Protein AF-A0A968IQV0-F1 (afdb_monomer_lite)

Radius of gyration: 17.69 Å; chains: 1; bounding box: 46×43×46 Å

Structure (mmCIF, N/CA/C/O backbone):
data_AF-A0A968IQV0-F1
#
_entry.id   AF-A0A968IQV0-F1
#
loop_
_atom_site.group_PDB
_atom_site.id
_atom_site.type_symbol
_atom_site.label_atom_id
_atom_site.label_alt_id
_atom_site.label_comp_id
_atom_site.label_asym_id
_atom_site.label_entity_id
_atom_site.label_seq_id
_atom_site.pdbx_PDB_ins_code
_atom_site.Cartn_x
_atom_site.Cartn_y
_atom_site.Cartn_z
_atom_site.occupancy
_atom_site.B_iso_or_equiv
_atom_site.auth_seq_id
_atom_site.auth_comp_id
_atom_site.auth_asym_id
_atom_site.auth_atom_id
_atom_site.pdbx_PDB_model_num
ATOM 1 N N . MET A 1 1 ? -25.172 17.584 -7.462 1.00 28.05 1 MET A N 1
ATOM 2 C CA . MET A 1 1 ? -24.999 16.400 -6.593 1.00 28.05 1 MET A CA 1
ATOM 3 C C . MET A 1 1 ? -23.504 16.238 -6.371 1.00 28.05 1 MET A C 1
ATOM 5 O O . MET A 1 1 ? -22.772 16.192 -7.347 1.00 28.05 1 MET A O 1
ATOM 9 N N . SER A 1 2 ? -23.072 16.382 -5.122 1.00 23.83 2 SER A N 1
ATOM 10 C CA . SER A 1 2 ? -21.768 16.882 -4.658 1.00 23.83 2 SER A CA 1
ATOM 11 C C . SER A 1 2 ? -20.527 16.239 -5.292 1.00 23.83 2 SER A C 1
ATOM 13 O O . SER A 1 2 ? -20.145 15.123 -4.952 1.00 23.83 2 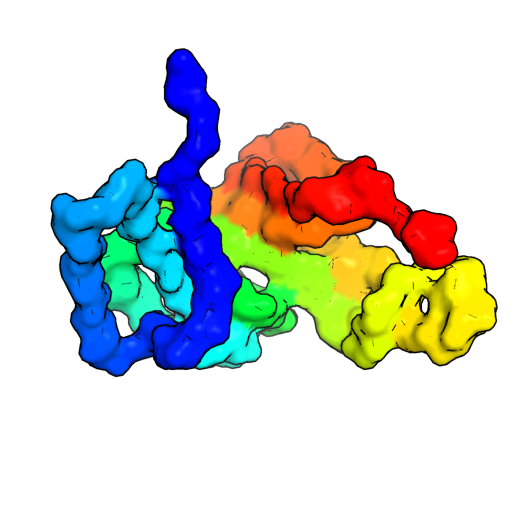SER A O 1
ATOM 15 N N . ILE A 1 3 ? -19.870 16.985 -6.182 1.00 24.33 3 ILE A N 1
ATOM 16 C CA . ILE A 1 3 ? -18.596 16.640 -6.820 1.00 24.33 3 ILE A CA 1
ATOM 17 C C . ILE A 1 3 ? -17.514 17.517 -6.176 1.00 24.33 3 ILE A C 1
ATOM 19 O O . ILE A 1 3 ? -17.593 18.738 -6.232 1.00 24.33 3 ILE A O 1
ATOM 23 N N . PHE A 1 4 ? -16.520 16.855 -5.575 1.00 28.20 4 PHE A N 1
ATOM 24 C CA . PHE A 1 4 ? -15.184 17.364 -5.233 1.00 28.20 4 PHE A CA 1
ATOM 25 C C . PHE A 1 4 ? -15.063 18.540 -4.243 1.00 28.20 4 PHE A C 1
ATOM 27 O O . PHE A 1 4 ? -14.954 19.689 -4.645 1.00 28.20 4 PHE A O 1
ATOM 34 N N . CYS A 1 5 ? -14.887 18.228 -2.950 1.00 23.59 5 CYS A N 1
ATOM 35 C CA . CYS A 1 5 ? -13.930 18.945 -2.088 1.00 23.59 5 CYS A CA 1
ATOM 36 C C . CYS A 1 5 ? -13.619 18.149 -0.800 1.00 23.59 5 CYS A C 1
ATOM 38 O O . CYS A 1 5 ? -14.034 18.507 0.296 1.00 23.59 5 CYS A O 1
ATOM 40 N N . GLN A 1 6 ? -12.893 17.033 -0.911 1.00 28.75 6 GLN A N 1
ATOM 41 C CA . GLN A 1 6 ? -12.094 16.523 0.211 1.00 28.75 6 GLN A CA 1
ATOM 42 C C . GLN A 1 6 ? -10.638 16.507 -0.236 1.00 28.75 6 GLN A C 1
ATOM 44 O O . GLN A 1 6 ? -10.096 15.476 -0.631 1.00 28.75 6 GLN A O 1
ATOM 49 N N . ILE A 1 7 ? -10.002 17.677 -0.209 1.00 31.28 7 ILE A N 1
ATOM 50 C CA . ILE A 1 7 ? -8.547 17.769 -0.315 1.00 31.28 7 ILE A CA 1
ATOM 51 C C . ILE A 1 7 ? -7.994 17.225 1.007 1.00 31.28 7 ILE A C 1
ATOM 53 O O . ILE A 1 7 ? -7.839 17.943 1.990 1.00 31.28 7 ILE A O 1
ATOM 57 N N . ARG A 1 8 ? -7.764 15.909 1.050 1.00 38.75 8 ARG A N 1
ATOM 58 C CA . ARG A 1 8 ? -7.042 15.238 2.135 1.00 38.75 8 ARG A CA 1
ATOM 59 C C . ARG A 1 8 ? -5.578 15.599 1.964 1.00 38.75 8 ARG A C 1
ATOM 61 O O . ARG A 1 8 ? -4.914 15.109 1.053 1.00 38.75 8 ARG A O 1
ATOM 68 N N . THR A 1 9 ? -5.085 16.522 2.777 1.00 35.84 9 THR A N 1
ATOM 69 C CA . THR A 1 9 ? -3.697 16.964 2.686 1.00 35.84 9 THR A CA 1
ATOM 70 C C . THR A 1 9 ? -2.765 15.836 3.127 1.00 35.84 9 THR A C 1
ATOM 72 O O . THR A 1 9 ? -2.496 15.673 4.310 1.00 35.84 9 THR A O 1
ATOM 75 N N . LEU A 1 10 ? -2.221 15.097 2.158 1.00 39.53 10 LEU A N 1
ATOM 76 C CA . LEU A 1 10 ? -1.004 14.280 2.275 1.00 39.53 10 LEU A CA 1
ATOM 77 C C . LEU A 1 10 ? 0.246 15.180 2.204 1.00 39.53 10 LEU A C 1
ATOM 79 O O . LEU A 1 10 ? 1.213 14.885 1.504 1.00 39.53 10 LEU A O 1
ATOM 83 N N . ARG A 1 11 ? 0.223 16.341 2.872 1.00 30.44 11 ARG A N 1
ATOM 84 C CA . ARG A 1 11 ? 1.440 17.139 3.008 1.00 30.44 11 ARG A CA 1
ATOM 85 C C . ARG A 1 11 ? 2.247 16.544 4.151 1.00 30.44 11 ARG A C 1
ATOM 87 O O . ARG A 1 11 ? 1.811 16.567 5.295 1.00 30.44 11 ARG A O 1
ATOM 94 N N . SER A 1 12 ? 3.451 16.079 3.827 1.00 34.75 12 SER A N 1
ATOM 95 C CA . SER A 1 12 ? 4.573 15.971 4.762 1.00 34.75 12 SER A CA 1
ATOM 96 C C . SER A 1 12 ? 4.972 17.381 5.229 1.00 34.75 12 SER A C 1
ATOM 98 O O . SER A 1 12 ? 6.059 17.865 4.931 1.00 34.75 12 SER A O 1
ATOM 100 N N . THR A 1 13 ? 4.061 18.104 5.878 1.00 38.69 13 THR A N 1
ATOM 101 C CA . THR A 1 13 ? 4.402 19.296 6.647 1.00 38.69 13 THR A CA 1
ATOM 102 C C . THR A 1 13 ? 5.037 18.811 7.933 1.00 38.69 13 THR A C 1
ATOM 104 O O . THR A 1 13 ? 4.373 18.192 8.757 1.00 38.69 13 THR A O 1
ATOM 107 N N . THR A 1 14 ? 6.324 19.077 8.101 1.00 36.12 14 THR A N 1
ATOM 108 C CA . THR A 1 14 ? 6.944 19.147 9.420 1.00 36.12 14 THR A CA 1
ATOM 109 C C . THR A 1 14 ? 6.207 20.236 10.225 1.00 36.12 14 THR A C 1
ATOM 111 O O . THR A 1 14 ? 6.051 21.341 9.701 1.00 36.12 14 THR A O 1
ATOM 114 N N . PRO A 1 15 ? 5.714 19.964 11.449 1.00 44.78 15 PRO A N 1
ATOM 115 C CA . PRO A 1 15 ? 5.861 18.732 12.211 1.00 44.78 15 PRO A CA 1
ATOM 116 C C . PRO A 1 15 ? 4.823 17.689 11.775 1.00 44.78 15 PRO A C 1
ATOM 118 O O . PRO A 1 15 ? 3.613 17.920 11.814 1.00 44.78 15 PRO A O 1
ATOM 121 N N . LEU A 1 16 ? 5.323 16.519 11.371 1.00 47.41 16 LEU A N 1
ATOM 122 C CA . LEU A 1 16 ? 4.520 15.302 11.320 1.00 47.41 16 LEU A CA 1
ATOM 123 C C . LEU A 1 16 ? 3.898 15.141 12.707 1.00 47.41 16 LEU A C 1
ATOM 125 O O . LEU A 1 16 ? 4.604 15.327 13.693 1.00 47.41 16 LEU A O 1
ATOM 129 N N . LEU A 1 17 ? 2.595 14.870 12.778 1.00 47.16 17 LEU A N 1
ATOM 130 C CA . LEU A 1 17 ? 1.836 14.752 14.026 1.00 47.16 17 LEU A CA 1
ATOM 131 C C . LEU A 1 17 ? 2.396 13.603 14.893 1.00 47.16 17 LEU A C 1
ATOM 133 O O . LEU A 1 17 ? 1.881 12.489 14.872 1.00 47.16 17 LEU A O 1
ATOM 137 N N . SER A 1 18 ? 3.478 13.873 15.621 1.00 39.97 18 SER A N 1
ATOM 138 C CA . SER A 1 18 ? 3.994 13.113 16.755 1.00 39.97 18 SER A CA 1
ATOM 139 C C . SER A 1 18 ? 3.641 13.855 18.050 1.00 39.97 18 SER A C 1
ATOM 141 O O . SER A 1 18 ? 3.253 15.028 18.013 1.00 39.97 18 SER A O 1
ATOM 143 N N . LEU A 1 19 ? 3.674 13.131 19.177 1.00 38.25 19 LEU A N 1
ATOM 144 C CA . LEU A 1 19 ? 3.169 13.550 20.493 1.00 38.25 19 LEU A CA 1
ATOM 145 C C . LEU A 1 19 ? 3.331 15.053 20.788 1.00 38.25 19 LEU A C 1
ATOM 147 O O . LEU A 1 19 ? 4.433 15.593 20.757 1.00 38.25 19 LEU A O 1
ATOM 151 N N . GLY A 1 20 ? 2.216 15.703 21.140 1.00 41.81 20 GLY A N 1
ATOM 152 C CA . GLY A 1 20 ? 2.183 17.077 21.661 1.00 41.81 20 GLY A CA 1
ATOM 153 C C . GLY A 1 20 ? 1.524 18.121 20.753 1.00 41.81 20 GLY A C 1
ATOM 154 O O . GLY A 1 20 ? 1.107 19.172 21.244 1.00 41.81 20 GLY A O 1
ATOM 155 N N . CYS A 1 21 ? 1.337 17.848 19.457 1.00 40.22 21 CYS A N 1
ATOM 156 C CA . CYS A 1 21 ? 0.561 18.741 18.595 1.00 40.22 21 CYS A CA 1
ATOM 157 C C . CYS A 1 21 ? -0.940 18.573 18.863 1.00 40.22 21 CYS A C 1
ATOM 159 O O . CYS A 1 21 ? -1.582 17.662 18.341 1.00 40.22 21 CYS A O 1
ATOM 161 N N . LYS A 1 22 ? -1.524 19.490 19.646 1.00 43.09 22 LYS A N 1
ATOM 162 C CA . LYS A 1 22 ? -2.979 19.684 19.666 1.00 43.09 22 LYS A CA 1
ATOM 163 C C . LYS A 1 22 ? -3.429 19.923 18.227 1.00 43.09 22 LYS A C 1
ATOM 165 O O . LYS A 1 22 ? -3.037 20.927 17.624 1.00 43.09 22 LYS A O 1
ATOM 170 N N . LEU A 1 23 ? -4.228 19.003 17.684 1.00 52.38 23 LEU A N 1
ATOM 171 C CA . LEU A 1 23 ? -4.951 19.232 16.439 1.00 52.38 23 LEU A CA 1
ATOM 172 C C . LEU A 1 23 ? -5.743 20.519 16.646 1.00 52.38 23 LEU A C 1
ATOM 174 O O . LEU A 1 23 ? -6.653 20.566 17.474 1.00 52.38 23 LEU A O 1
ATOM 178 N N . HIS A 1 24 ? -5.325 21.595 15.980 1.00 53.62 24 HIS A N 1
ATOM 179 C CA . HIS A 1 24 ? -6.102 22.819 16.025 1.00 53.62 24 HIS A CA 1
ATOM 180 C C . HIS A 1 24 ? -7.475 22.488 15.440 1.00 53.62 24 HIS A C 1
ATOM 182 O O . HIS A 1 24 ? -7.537 21.820 14.400 1.00 53.62 24 HIS A O 1
ATOM 188 N N . PRO A 1 25 ? -8.571 22.898 16.101 1.00 52.16 25 PRO A N 1
ATOM 189 C CA . PRO A 1 25 ? -9.891 22.714 15.532 1.00 52.16 25 PRO A CA 1
ATOM 190 C C . PRO A 1 25 ? -9.893 23.347 14.134 1.00 52.16 25 PRO A C 1
ATOM 192 O O . PRO A 1 25 ? -9.289 24.414 13.957 1.00 52.16 25 PRO A O 1
ATOM 195 N N . PRO A 1 26 ? -10.499 22.689 13.128 1.00 55.06 26 PRO A N 1
ATOM 196 C CA . PRO A 1 26 ? -10.548 23.232 11.781 1.00 55.06 26 PRO A CA 1
ATOM 197 C C . PRO A 1 26 ? -11.102 24.655 11.863 1.00 55.06 26 PRO A C 1
ATOM 199 O O . PRO A 1 26 ? -12.143 24.879 12.482 1.00 55.06 26 PRO A O 1
ATOM 202 N N . LEU A 1 27 ? -10.363 25.620 11.306 1.00 48.00 27 LEU A N 1
ATOM 203 C CA . LEU A 1 27 ? -10.767 27.024 11.278 1.00 48.00 27 LEU A CA 1
ATOM 204 C C . LEU A 1 27 ? -12.193 27.091 10.720 1.00 48.00 27 LEU A C 1
ATOM 206 O O . LEU A 1 27 ? -12.426 26.727 9.567 1.00 48.00 27 LEU A O 1
ATOM 210 N N . LEU A 1 28 ? -13.136 27.528 11.560 1.00 49.66 28 LEU A N 1
ATOM 211 C CA . LEU A 1 28 ? -14.591 27.456 11.355 1.00 49.66 28 LEU A CA 1
ATOM 212 C C . LEU A 1 28 ? -15.105 28.303 10.165 1.00 49.66 28 LEU A C 1
ATOM 214 O O . LEU A 1 28 ? -16.308 28.459 9.990 1.00 49.66 28 LEU A O 1
ATOM 218 N N . SER A 1 29 ? -14.203 28.870 9.359 1.00 52.25 29 SER A N 1
ATOM 219 C CA . SER A 1 29 ? -14.477 29.766 8.234 1.00 52.25 29 SER A CA 1
ATOM 220 C C . SER A 1 29 ? -13.990 29.248 6.873 1.00 52.25 29 SER A C 1
ATOM 222 O O . SER A 1 29 ? -14.154 29.941 5.870 1.00 52.25 29 SER A O 1
ATOM 224 N N . ALA A 1 30 ? -13.405 28.047 6.794 1.00 57.09 30 ALA A N 1
ATOM 225 C CA . ALA A 1 30 ? -13.012 27.461 5.513 1.00 57.09 30 ALA A CA 1
ATOM 226 C C . ALA A 1 30 ? -14.193 26.704 4.863 1.00 57.09 30 ALA A C 1
ATOM 228 O O . ALA A 1 30 ? -14.840 25.904 5.536 1.00 57.09 30 ALA A O 1
ATOM 229 N N . PRO A 1 31 ? -14.452 26.855 3.548 1.00 65.75 31 PRO A N 1
ATOM 230 C CA . PRO A 1 31 ? -15.543 26.158 2.849 1.00 65.75 31 PRO A CA 1
ATOM 231 C C . PRO A 1 31 ? -15.325 24.637 2.700 1.00 65.75 31 PRO A C 1
ATOM 233 O O . PRO A 1 31 ? -16.099 23.966 2.021 1.00 65.75 31 PRO A O 1
ATOM 236 N N . ALA A 1 32 ? -14.265 24.080 3.294 1.00 71.38 32 ALA A N 1
ATOM 237 C CA . ALA A 1 32 ? -13.877 22.681 3.171 1.00 71.38 32 ALA A CA 1
ATOM 238 C C . ALA A 1 32 ? -13.581 22.068 4.545 1.00 71.38 32 ALA A C 1
ATOM 240 O O . ALA A 1 32 ? -12.843 22.636 5.351 1.00 71.38 32 ALA A O 1
ATOM 241 N N . SER A 1 33 ? -14.115 20.869 4.789 1.00 77.44 33 SER A N 1
ATOM 242 C CA . SER A 1 33 ? -13.787 20.077 5.974 1.00 77.44 33 SER A CA 1
ATOM 243 C C . SER A 1 33 ? -12.358 19.538 5.860 1.00 77.44 33 SER A C 1
ATOM 245 O O . SER A 1 33 ? -12.073 18.731 4.968 1.00 77.44 33 SER A O 1
ATOM 247 N N . LEU A 1 34 ? -11.471 19.954 6.762 1.00 82.06 34 LEU A N 1
ATOM 248 C CA . LEU A 1 34 ? -10.109 19.431 6.850 1.00 82.06 34 LEU A CA 1
ATOM 249 C C . LEU A 1 34 ? -10.074 18.186 7.744 1.00 82.06 34 LEU A C 1
ATOM 251 O O . LEU A 1 34 ? -10.581 18.201 8.862 1.00 82.06 34 LEU A O 1
ATOM 255 N N . ALA A 1 35 ? -9.454 17.120 7.243 1.00 85.50 35 ALA A N 1
ATOM 256 C CA . ALA A 1 35 ? -9.289 15.852 7.942 1.00 85.50 35 ALA A CA 1
ATOM 257 C C . ALA A 1 35 ? -7.808 15.461 7.996 1.00 85.50 35 ALA A C 1
ATOM 259 O O . ALA A 1 35 ? -7.114 15.511 6.977 1.00 85.50 35 ALA A O 1
ATOM 260 N N . TYR A 1 36 ? -7.343 15.037 9.171 1.00 87.12 36 TYR A N 1
ATOM 261 C CA . TYR A 1 36 ? -5.939 14.714 9.424 1.00 87.12 36 TYR A CA 1
ATOM 262 C C . TYR A 1 36 ? -5.676 13.210 9.385 1.00 87.12 36 TYR A C 1
ATOM 264 O O . TYR A 1 36 ? -6.490 12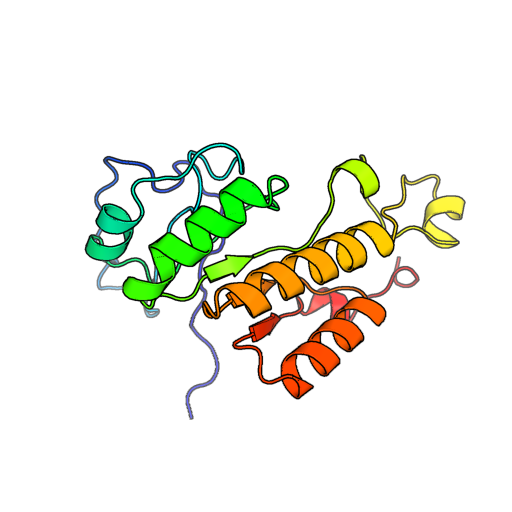.412 9.849 1.00 87.12 36 TYR A O 1
ATOM 272 N N . TRP A 1 37 ? -4.511 12.837 8.861 1.00 90.50 37 TRP A N 1
ATOM 273 C CA . TRP A 1 37 ? -3.990 11.471 8.879 1.00 90.50 37 TRP A CA 1
ATOM 274 C C . TRP A 1 37 ? -2.862 11.367 9.905 1.00 90.50 37 TRP A C 1
ATOM 276 O O . TRP A 1 37 ? -2.053 12.286 10.022 1.00 90.50 37 TRP A O 1
ATOM 286 N N . GLY A 1 38 ? -2.822 10.259 10.644 1.00 90.62 38 GLY A N 1
ATOM 287 C CA . GLY A 1 38 ? -1.745 9.953 11.586 1.00 90.62 38 GLY A CA 1
ATOM 288 C C . GLY A 1 38 ? -0.590 9.215 10.910 1.00 90.62 38 GLY A C 1
ATOM 289 O O . GLY A 1 38 ? -0.811 8.443 9.976 1.00 90.62 38 GLY A O 1
ATOM 290 N N . ALA A 1 39 ? 0.634 9.419 11.395 1.00 91.88 39 ALA A N 1
ATOM 291 C CA . ALA A 1 39 ? 1.781 8.615 10.978 1.00 91.88 39 ALA A CA 1
ATOM 292 C C . ALA A 1 39 ? 1.716 7.215 11.617 1.00 91.88 39 ALA A C 1
ATOM 294 O O . ALA A 1 39 ? 1.330 7.087 12.782 1.00 91.88 39 ALA A O 1
ATOM 295 N N . LEU A 1 40 ? 2.096 6.180 10.862 1.00 91.50 40 LEU A N 1
ATOM 296 C CA . LEU A 1 40 ? 2.226 4.800 11.358 1.00 91.50 40 LEU A CA 1
ATOM 297 C C . LEU A 1 40 ? 3.522 4.600 12.143 1.00 91.50 40 LEU A C 1
ATOM 299 O O . LEU A 1 40 ? 3.596 3.744 13.026 1.00 91.50 40 LEU A O 1
ATOM 303 N N . THR A 1 41 ? 4.550 5.364 11.782 1.00 90.75 41 THR A N 1
ATOM 304 C CA . THR A 1 41 ? 5.861 5.292 12.413 1.00 90.75 41 THR A CA 1
ATOM 305 C C . THR A 1 41 ? 6.355 6.652 12.875 1.00 90.75 41 THR A C 1
ATOM 307 O O . THR A 1 41 ? 5.932 7.699 12.377 1.00 90.75 41 THR A O 1
ATOM 310 N N . LEU A 1 42 ? 7.274 6.641 13.842 1.00 86.75 42 LEU A N 1
ATOM 311 C CA . LEU A 1 42 ? 7.906 7.856 14.345 1.00 86.75 42 LEU A CA 1
ATOM 312 C C . LEU A 1 42 ? 8.567 8.599 13.183 1.00 86.75 42 LEU A C 1
ATOM 314 O O . LEU A 1 42 ? 9.350 8.023 12.422 1.00 86.75 42 LEU A O 1
ATOM 318 N N . GLU A 1 43 ? 8.196 9.871 13.026 1.00 85.12 43 GLU A N 1
ATOM 319 C CA . GLU A 1 43 ? 8.654 10.741 11.935 1.00 85.12 43 GLU A CA 1
ATOM 320 C C . GLU A 1 43 ? 8.411 10.167 10.522 1.00 85.12 43 GLU A C 1
ATOM 322 O O . GLU A 1 43 ? 9.068 10.576 9.566 1.00 85.12 43 GLU A O 1
ATOM 327 N N . ALA A 1 44 ? 7.474 9.221 10.372 1.00 83.31 44 ALA A N 1
ATOM 328 C CA . ALA A 1 44 ? 7.186 8.513 9.122 1.00 83.31 44 ALA A CA 1
ATOM 329 C C . ALA A 1 44 ? 8.425 7.846 8.477 1.00 83.31 44 ALA A C 1
ATOM 331 O O . ALA A 1 44 ? 8.548 7.785 7.248 1.00 83.31 44 ALA A O 1
ATOM 332 N N . LYS A 1 45 ? 9.363 7.360 9.306 1.00 84.12 45 LYS A N 1
ATOM 333 C CA . LYS A 1 45 ? 10.630 6.738 8.874 1.00 84.12 45 LYS A CA 1
ATOM 334 C C . LYS A 1 45 ? 10.547 5.234 8.597 1.00 84.12 45 LYS A C 1
ATOM 336 O O . LYS A 1 45 ? 11.503 4.669 8.073 1.00 84.12 45 LYS A O 1
ATOM 341 N N . GLY A 1 46 ? 9.454 4.565 8.956 1.00 83.94 46 GLY A N 1
ATOM 342 C CA . GLY A 1 46 ? 9.276 3.126 8.733 1.00 83.94 46 GLY A CA 1
ATOM 343 C C . GLY A 1 46 ? 10.057 2.219 9.699 1.00 83.94 46 GLY A C 1
ATOM 344 O O . GLY A 1 46 ? 10.229 1.040 9.399 1.00 83.94 46 GLY A O 1
ATOM 345 N N . GLN A 1 47 ? 10.568 2.751 10.819 1.00 86.19 47 GLN A N 1
ATOM 346 C CA . GLN A 1 47 ? 11.478 2.034 11.734 1.00 86.19 47 GLN A CA 1
ATOM 347 C C . GLN A 1 47 ? 10.832 1.639 13.068 1.00 86.19 47 GLN A C 1
ATOM 349 O O . GLN A 1 47 ? 11.003 0.511 13.528 1.00 86.19 47 GLN A O 1
ATOM 354 N N . HIS A 1 48 ? 10.077 2.553 13.679 1.00 88.00 48 HIS A N 1
ATOM 355 C CA . HIS A 1 48 ? 9.480 2.380 15.004 1.00 88.00 48 HIS A CA 1
ATOM 356 C C . HIS A 1 48 ? 8.019 2.818 14.983 1.00 88.00 48 HIS A C 1
ATOM 358 O O . HIS A 1 48 ? 7.705 3.848 14.391 1.00 88.00 48 HIS A O 1
ATOM 364 N N . MET A 1 49 ? 7.142 2.042 15.619 1.00 89.69 49 MET A N 1
ATOM 365 C CA . MET A 1 49 ? 5.709 2.334 15.730 1.00 89.69 49 MET A CA 1
ATOM 366 C C . MET A 1 49 ? 5.468 3.595 16.577 1.00 89.69 49 MET A C 1
ATOM 368 O O . MET A 1 49 ? 6.187 3.833 17.544 1.00 89.69 49 MET A O 1
ATOM 372 N N . THR A 1 50 ? 4.480 4.404 16.198 1.00 89.94 50 THR A N 1
ATOM 373 C CA . THR A 1 50 ? 3.973 5.551 16.977 1.00 89.94 50 THR A CA 1
ATOM 374 C C . THR A 1 50 ? 2.932 5.131 18.017 1.00 89.94 50 THR A C 1
ATOM 376 O O . THR A 1 50 ? 2.421 4.015 17.983 1.00 89.94 50 THR A O 1
ATOM 379 N N . GLU A 1 51 ? 2.541 6.054 18.900 1.00 89.00 51 GLU A N 1
ATOM 380 C CA . GLU A 1 51 ? 1.401 5.865 19.810 1.00 89.00 51 GLU A CA 1
ATOM 381 C C . GLU A 1 51 ? 0.061 5.931 19.050 1.00 89.00 51 GLU A C 1
ATOM 383 O O . GLU A 1 51 ? -0.662 6.931 19.043 1.00 89.00 51 GLU A O 1
ATOM 388 N N . LEU A 1 52 ? -0.260 4.848 18.339 1.00 89.94 52 LEU A N 1
ATOM 389 C CA . LEU A 1 52 ? -1.399 4.764 17.421 1.00 89.94 52 LEU A CA 1
ATOM 390 C C . LEU A 1 52 ? -2.752 4.942 18.124 1.00 89.94 52 LEU A C 1
ATOM 392 O O . LEU A 1 52 ? -3.658 5.549 17.550 1.00 89.94 52 LEU A O 1
ATOM 396 N N . ALA A 1 53 ? -2.897 4.445 19.356 1.00 89.06 53 ALA A N 1
ATOM 397 C CA . ALA A 1 53 ? -4.130 4.593 20.129 1.00 89.06 53 ALA A CA 1
ATOM 398 C C . ALA A 1 53 ? -4.412 6.059 20.492 1.00 89.06 53 ALA A C 1
ATOM 400 O O . ALA A 1 53 ? -5.543 6.524 20.336 1.00 89.06 53 ALA A O 1
ATOM 401 N N . GLU A 1 54 ? -3.387 6.810 20.901 1.00 88.31 54 GLU A N 1
ATOM 402 C CA . GLU A 1 54 ? -3.524 8.237 21.210 1.00 88.31 54 GLU A CA 1
ATOM 403 C C . GLU A 1 54 ? -3.898 9.040 19.962 1.00 88.31 54 GLU A C 1
ATOM 405 O O . GLU A 1 54 ? -4.819 9.857 19.991 1.00 88.31 54 GLU A O 1
ATOM 410 N N . LEU A 1 55 ? -3.251 8.754 18.828 1.00 88.12 55 LEU A N 1
ATOM 411 C CA . LEU A 1 55 ? -3.585 9.376 17.546 1.00 88.12 55 LEU A CA 1
ATOM 412 C C . LEU A 1 55 ? -5.014 9.036 17.102 1.00 88.12 55 LEU A C 1
ATOM 414 O O . LEU A 1 55 ? -5.739 9.902 16.604 1.00 88.12 55 LEU A O 1
ATOM 418 N N . ALA A 1 56 ? -5.452 7.791 17.310 1.00 88.88 56 ALA A N 1
ATOM 419 C CA . ALA A 1 56 ? -6.820 7.383 17.025 1.00 88.88 56 ALA A CA 1
ATOM 420 C C . ALA A 1 56 ? -7.831 8.170 17.873 1.00 88.88 56 ALA A C 1
ATOM 422 O O . ALA A 1 56 ? -8.821 8.648 17.306 1.00 88.88 56 ALA A O 1
ATOM 423 N N . ALA A 1 57 ? -7.555 8.344 19.171 1.00 88.12 57 ALA A N 1
ATOM 424 C CA . ALA A 1 57 ? -8.366 9.124 20.107 1.00 88.12 57 ALA A CA 1
ATOM 425 C C . ALA A 1 57 ? -8.364 10.628 19.786 1.00 88.12 57 ALA A C 1
ATOM 427 O O . ALA A 1 57 ? -9.381 11.295 19.963 1.00 88.12 57 ALA A O 1
ATOM 428 N N . ALA A 1 58 ? -7.268 11.151 19.229 1.00 87.12 58 ALA A N 1
ATOM 429 C CA . ALA A 1 58 ? -7.166 12.540 18.785 1.00 87.12 58 ALA A CA 1
ATOM 430 C C . ALA A 1 58 ? -8.064 12.869 17.572 1.00 87.12 58 ALA A C 1
ATOM 432 O O . ALA A 1 58 ? -8.276 14.038 17.265 1.00 87.12 58 ALA A O 1
ATOM 433 N N . GLY A 1 59 ? -8.627 11.866 16.887 1.00 86.25 59 GLY A N 1
ATOM 434 C CA . GLY A 1 59 ? -9.596 12.082 15.806 1.00 86.25 59 GLY A CA 1
ATOM 435 C C . GLY A 1 59 ? -9.018 12.023 14.389 1.00 86.25 59 GLY A C 1
ATOM 436 O O . GLY A 1 59 ? -9.637 12.532 13.457 1.00 86.25 59 GLY A O 1
ATOM 437 N N . VAL A 1 60 ? -7.864 11.375 14.185 1.00 89.44 60 VAL A N 1
ATOM 438 C CA . VAL A 1 60 ? -7.341 11.124 12.825 1.00 89.44 60 VAL A CA 1
ATOM 439 C C . VAL A 1 60 ? -8.298 10.242 12.016 1.00 89.44 60 VAL A C 1
ATOM 441 O O . VAL A 1 60 ? -8.923 9.332 12.562 1.00 89.44 60 VAL A O 1
ATOM 444 N N . VAL A 1 61 ? -8.415 10.470 10.707 1.00 90.12 61 VAL A N 1
ATOM 445 C CA . VAL A 1 61 ? -9.318 9.680 9.843 1.00 90.12 61 VAL A CA 1
ATOM 446 C C . VAL A 1 61 ? -8.716 8.361 9.365 1.00 90.12 61 VAL A C 1
ATOM 448 O O . VAL A 1 61 ? -9.436 7.512 8.849 1.00 90.12 61 VAL A O 1
ATOM 451 N N . GLY A 1 62 ? -7.408 8.186 9.523 1.00 91.56 62 GLY A N 1
ATOM 452 C CA . GLY A 1 62 ? -6.660 7.019 9.076 1.00 91.56 62 GLY A CA 1
ATOM 453 C C . GLY A 1 62 ? -5.169 7.193 9.330 1.00 91.56 62 GLY A C 1
ATOM 454 O O . GLY A 1 62 ? -4.736 8.244 9.815 1.00 91.56 62 GLY A O 1
ATOM 455 N N . PHE A 1 63 ? -4.398 6.167 8.981 1.00 93.62 63 PHE A N 1
ATOM 456 C CA . PHE A 1 63 ? -2.952 6.139 9.179 1.00 93.62 63 PHE A CA 1
ATOM 457 C C . PHE A 1 63 ? -2.202 5.955 7.864 1.00 93.62 63 PHE A C 1
ATOM 459 O O . PHE A 1 63 ? -2.618 5.169 7.016 1.00 93.62 63 PHE A O 1
ATOM 466 N N . SER A 1 64 ? -1.109 6.690 7.679 1.00 93.25 64 SER A N 1
ATOM 467 C CA . SER A 1 64 ? -0.254 6.599 6.495 1.00 93.25 64 SER A CA 1
ATOM 468 C C . SER A 1 64 ? 1.127 7.155 6.798 1.00 93.25 64 SER A C 1
ATOM 470 O O . SER A 1 64 ? 1.248 8.172 7.472 1.00 93.25 64 SER A O 1
ATOM 472 N N . ASP A 1 65 ? 2.148 6.566 6.184 1.00 90.81 65 ASP A N 1
ATOM 473 C CA . ASP A 1 65 ? 3.496 7.131 6.162 1.00 90.81 65 ASP A CA 1
ATOM 474 C C . ASP A 1 65 ? 3.842 7.699 4.781 1.00 90.81 65 ASP A C 1
ATOM 476 O O . ASP A 1 65 ? 3.260 7.327 3.757 1.00 90.81 65 ASP A O 1
ATOM 480 N N . GLY A 1 66 ? 4.812 8.616 4.750 1.00 83.12 66 GLY A N 1
ATOM 481 C CA . GLY A 1 66 ? 5.378 9.140 3.504 1.00 83.12 66 GLY A CA 1
ATOM 482 C C . GLY A 1 66 ? 6.316 8.149 2.804 1.00 83.12 66 GLY A C 1
ATOM 483 O O . GLY A 1 66 ? 6.526 8.243 1.591 1.00 83.12 66 GLY A O 1
ATOM 484 N N . GLN A 1 67 ? 6.851 7.186 3.557 1.00 87.31 67 GLN A N 1
ATOM 485 C CA . GLN A 1 67 ? 7.815 6.187 3.104 1.00 87.31 67 GLN A CA 1
ATOM 486 C C . GLN A 1 67 ? 7.198 4.782 3.068 1.00 87.31 67 GLN A C 1
ATOM 488 O O . GLN A 1 67 ? 6.281 4.494 3.839 1.00 87.31 67 GLN A O 1
ATOM 493 N N . PRO A 1 68 ? 7.682 3.892 2.183 1.00 90.75 68 PRO A N 1
ATOM 494 C CA . PRO A 1 68 ? 7.301 2.488 2.227 1.00 90.75 68 PRO A CA 1
ATOM 495 C C . PRO A 1 68 ? 7.884 1.822 3.483 1.00 90.75 68 PRO A C 1
ATOM 497 O O . PRO A 1 68 ? 9.025 2.085 3.869 1.00 90.75 68 PRO A O 1
ATOM 500 N N . ILE A 1 69 ? 7.112 0.936 4.110 1.00 91.94 69 ILE A N 1
ATOM 501 C CA . ILE A 1 69 ? 7.554 0.175 5.283 1.00 91.94 69 ILE A CA 1
ATOM 502 C C . ILE A 1 69 ? 8.310 -1.060 4.789 1.00 91.94 69 ILE A C 1
ATOM 504 O O . ILE A 1 69 ? 7.700 -2.004 4.298 1.00 91.94 69 ILE A O 1
ATOM 508 N N . ALA A 1 70 ? 9.639 -1.048 4.911 1.00 89.00 70 ALA A N 1
ATOM 509 C CA . ALA A 1 70 ? 10.490 -2.147 4.443 1.00 89.00 70 ALA A CA 1
ATOM 510 C C . ALA A 1 70 ? 10.486 -3.363 5.388 1.00 89.00 70 ALA A C 1
ATOM 512 O O . ALA A 1 70 ? 10.685 -4.496 4.958 1.00 89.00 70 ALA A O 1
ATOM 513 N N . ASN A 1 71 ? 10.270 -3.142 6.689 1.00 92.06 71 ASN A N 1
ATOM 514 C CA . ASN A 1 71 ? 10.266 -4.213 7.678 1.00 92.06 71 ASN A CA 1
ATOM 515 C C . ASN A 1 71 ? 8.868 -4.845 7.794 1.00 92.06 71 ASN A C 1
ATOM 517 O O . ASN A 1 71 ? 7.986 -4.306 8.466 1.00 92.06 71 ASN A O 1
ATOM 521 N N . PHE A 1 72 ? 8.682 -6.023 7.193 1.00 92.25 72 PHE A N 1
ATOM 522 C CA . PHE A 1 72 ? 7.412 -6.755 7.245 1.00 92.25 72 PHE A CA 1
ATOM 523 C C . PHE A 1 72 ? 7.023 -7.228 8.654 1.00 92.25 72 PHE A C 1
ATOM 525 O O . PHE A 1 72 ? 5.835 -7.345 8.942 1.00 92.25 72 PHE A O 1
ATOM 532 N N . ALA A 1 73 ? 7.982 -7.432 9.566 1.00 93.31 73 ALA A N 1
ATOM 533 C CA . ALA A 1 73 ? 7.663 -7.743 10.960 1.00 93.31 73 ALA A CA 1
ATOM 534 C C . ALA A 1 73 ? 7.045 -6.532 11.679 1.00 93.31 73 ALA A C 1
ATOM 536 O O . ALA A 1 73 ? 6.118 -6.692 12.472 1.00 93.31 73 ALA A O 1
ATOM 537 N N . LEU A 1 74 ? 7.516 -5.316 11.374 1.00 93.88 74 LEU A N 1
ATOM 538 C CA . LEU A 1 74 ? 6.890 -4.085 11.862 1.00 93.88 74 LEU A CA 1
ATOM 539 C C . LEU A 1 74 ? 5.506 -3.896 11.238 1.00 93.88 74 LEU A C 1
ATOM 541 O O . LEU A 1 74 ? 4.552 -3.624 11.960 1.00 93.88 74 LEU A O 1
ATOM 545 N N . LEU A 1 75 ? 5.388 -4.079 9.919 1.00 93.88 75 LEU A N 1
ATOM 546 C CA . LEU A 1 75 ? 4.107 -3.991 9.221 1.00 93.88 75 LEU A CA 1
ATOM 547 C C . LEU A 1 75 ? 3.068 -4.935 9.830 1.00 93.88 75 LEU A C 1
ATOM 549 O O . LEU A 1 75 ? 1.954 -4.507 10.111 1.00 93.88 75 LEU A O 1
ATOM 553 N N . ARG A 1 76 ? 3.429 -6.201 10.051 1.00 94.62 76 ARG A N 1
ATOM 554 C CA . ARG A 1 76 ? 2.540 -7.189 10.665 1.00 94.62 76 ARG A CA 1
ATOM 555 C C . ARG A 1 76 ? 2.002 -6.694 12.007 1.00 94.62 76 ARG A C 1
ATOM 557 O O . ARG A 1 76 ? 0.793 -6.653 12.195 1.00 94.62 76 ARG A O 1
ATOM 564 N N . ARG A 1 77 ? 2.887 -6.216 12.887 1.00 94.19 77 ARG A N 1
ATOM 565 C CA . ARG A 1 77 ? 2.496 -5.651 14.189 1.00 94.19 77 ARG A CA 1
ATOM 566 C C . ARG A 1 77 ? 1.578 -4.435 14.043 1.00 94.19 77 ARG A C 1
ATOM 568 O O . ARG A 1 77 ? 0.625 -4.309 14.799 1.00 94.19 77 ARG A O 1
ATOM 575 N N . LEU A 1 78 ? 1.845 -3.547 13.079 1.00 94.44 78 LEU A N 1
ATOM 576 C CA . LEU A 1 78 ? 0.992 -2.384 12.800 1.00 94.44 78 LEU A CA 1
ATOM 577 C C . LEU A 1 78 ? -0.418 -2.810 12.375 1.00 94.44 78 LEU A C 1
ATOM 579 O O . LEU A 1 78 ? -1.401 -2.261 12.866 1.00 94.44 78 LEU A O 1
ATOM 583 N N . LEU A 1 79 ? -0.514 -3.783 11.468 1.00 94.19 79 LEU A N 1
ATOM 584 C CA . LEU A 1 79 ? -1.788 -4.291 10.966 1.00 94.19 79 LEU A CA 1
ATOM 585 C C . LEU A 1 79 ? -2.586 -4.999 12.069 1.00 94.19 79 LEU A C 1
ATOM 587 O O . LEU A 1 79 ? -3.787 -4.757 12.168 1.00 94.19 79 LEU A O 1
ATOM 591 N N . GLU A 1 80 ? -1.933 -5.813 12.904 1.00 93.75 80 GLU A N 1
ATOM 592 C CA . GLU A 1 80 ? -2.543 -6.473 14.069 1.00 93.75 80 GLU A CA 1
ATOM 593 C C . GLU A 1 80 ? -3.044 -5.440 15.093 1.00 93.75 80 GLU A C 1
ATOM 595 O O . GLU A 1 80 ? -4.183 -5.513 15.548 1.00 93.75 80 GLU A O 1
ATOM 600 N N . TYR A 1 81 ? -2.231 -4.426 15.408 1.00 93.25 81 TYR A N 1
ATOM 601 C CA . TYR A 1 81 ? -2.585 -3.394 16.387 1.00 93.25 81 TYR A CA 1
ATOM 602 C C . TYR A 1 81 ? -3.751 -2.508 15.927 1.00 93.25 81 TYR A C 1
ATOM 604 O O . TYR A 1 81 ? -4.591 -2.099 16.728 1.00 93.25 81 TYR A O 1
ATOM 612 N N . LEU A 1 82 ? -3.819 -2.198 14.630 1.00 92.12 82 LEU A N 1
ATOM 613 C CA . LEU A 1 82 ? -4.844 -1.317 14.066 1.00 92.12 82 LEU A CA 1
ATOM 614 C C . LEU A 1 82 ? -6.139 -2.036 13.686 1.00 92.12 82 LEU A C 1
ATOM 616 O O . LEU A 1 82 ? -7.150 -1.366 13.468 1.00 92.12 82 LEU A O 1
ATOM 620 N N . GLN A 1 83 ? -6.141 -3.369 13.651 1.00 91.00 83 GLN A N 1
ATOM 621 C CA . GLN A 1 83 ? -7.345 -4.158 13.408 1.00 91.00 83 GLN A CA 1
ATOM 622 C C . GLN A 1 83 ? -8.505 -3.778 14.359 1.00 91.00 83 GLN A C 1
ATOM 624 O O . GLN A 1 83 ? -9.569 -3.417 13.850 1.00 91.00 83 GLN A O 1
ATOM 629 N N . PRO A 1 84 ? -8.339 -3.762 15.703 1.00 91.19 84 PRO A N 1
ATOM 630 C CA . PRO A 1 84 ? -9.411 -3.362 16.621 1.00 91.19 84 PRO A CA 1
ATOM 631 C C . PRO A 1 84 ? -9.747 -1.865 16.557 1.00 91.19 84 PRO A C 1
ATOM 633 O O . PRO A 1 84 ? -10.856 -1.472 16.909 1.00 91.19 84 PRO A O 1
ATOM 636 N N . VAL A 1 85 ? -8.814 -1.020 16.101 1.00 89.25 85 VAL A N 1
ATOM 637 C CA . VAL A 1 85 ? -9.027 0.432 15.964 1.00 89.25 85 VAL A CA 1
ATOM 638 C C . VAL A 1 85 ? -10.014 0.743 14.832 1.00 89.25 85 VAL A C 1
ATOM 640 O O . VAL A 1 85 ? -10.678 1.780 14.858 1.00 89.25 85 VAL A O 1
ATOM 643 N N . GLY A 1 86 ? -10.121 -0.137 13.830 1.00 87.50 86 GLY A N 1
ATOM 644 C CA . GLY A 1 86 ? -11.110 -0.029 12.754 1.00 87.50 86 GLY A CA 1
ATOM 645 C C . GLY A 1 86 ? -10.916 1.181 11.831 1.00 87.50 86 GLY A C 1
ATOM 646 O O . GLY A 1 86 ? -11.838 1.560 11.108 1.00 87.50 86 GLY A O 1
ATOM 647 N N . LYS A 1 87 ? -9.734 1.810 11.848 1.00 88.56 87 LYS A N 1
ATOM 648 C CA . LYS A 1 87 ? -9.397 2.952 10.984 1.00 88.56 87 LYS A CA 1
ATOM 649 C C . LYS A 1 87 ? -8.636 2.494 9.737 1.00 88.56 87 LYS A C 1
ATOM 651 O O . LYS A 1 87 ? -7.823 1.577 9.827 1.00 88.56 87 LYS A O 1
ATOM 656 N N . PRO A 1 88 ? -8.864 3.131 8.573 1.00 89.88 88 PRO A N 1
ATOM 657 C CA . PRO A 1 88 ? -8.196 2.752 7.337 1.00 89.88 88 PRO A CA 1
ATOM 658 C C . PRO A 1 88 ? -6.693 3.041 7.399 1.00 89.88 88 PRO A C 1
ATOM 660 O O . PRO A 1 88 ? -6.260 4.092 7.881 1.00 89.88 88 PRO A O 1
ATOM 663 N N . ILE A 1 89 ? -5.911 2.124 6.836 1.00 94.75 89 ILE A N 1
ATOM 664 C CA . ILE A 1 89 ? -4.458 2.242 6.709 1.00 94.75 89 ILE A CA 1
ATOM 665 C C . ILE A 1 89 ? -4.131 2.442 5.238 1.00 94.75 89 ILE A C 1
ATOM 667 O O . ILE A 1 89 ? -4.563 1.650 4.406 1.00 94.75 89 ILE A O 1
ATOM 671 N N . ALA A 1 90 ? -3.371 3.478 4.900 1.00 95.31 90 ALA A N 1
ATOM 672 C CA . ALA A 1 90 ? -2.887 3.702 3.549 1.00 95.31 90 ALA A CA 1
ATOM 673 C C . ALA A 1 90 ? -1.388 3.405 3.466 1.00 95.31 90 ALA A C 1
ATOM 675 O O . ALA A 1 90 ? -0.587 3.962 4.214 1.00 95.31 90 ALA A O 1
ATOM 676 N N . LEU A 1 91 ? -1.011 2.521 2.545 1.00 94.88 91 LEU A N 1
ATOM 677 C CA . LEU A 1 91 ? 0.363 2.068 2.359 1.00 94.88 91 LEU A CA 1
ATOM 678 C C . LEU A 1 91 ? 0.836 2.331 0.936 1.00 94.88 91 LEU A C 1
ATOM 680 O O . LEU A 1 91 ? 0.060 2.352 -0.020 1.00 94.88 91 LEU A O 1
ATOM 684 N N . TYR A 1 92 ? 2.143 2.507 0.804 1.00 92.06 92 TYR A N 1
ATOM 685 C CA . TYR A 1 92 ? 2.833 2.634 -0.469 1.00 92.06 92 TYR A CA 1
ATOM 686 C C . TYR A 1 92 ? 3.743 1.426 -0.679 1.00 92.06 92 TYR A C 1
ATOM 688 O O . TYR A 1 92 ? 4.619 1.161 0.143 1.00 92.06 92 TYR A O 1
ATOM 696 N N . ALA A 1 93 ? 3.519 0.701 -1.774 1.00 94.12 93 ALA A N 1
ATOM 697 C CA . ALA A 1 93 ? 4.288 -0.482 -2.134 1.00 94.12 93 ALA A CA 1
ATOM 698 C C . ALA A 1 93 ? 5.504 -0.088 -2.978 1.00 94.12 93 ALA A C 1
ATOM 700 O O . ALA A 1 93 ? 5.374 0.240 -4.155 1.00 94.12 93 ALA A O 1
ATOM 701 N N . CYS A 1 94 ? 6.687 -0.098 -2.369 1.00 93.94 94 CYS A N 1
ATOM 702 C CA . CYS A 1 94 ? 7.940 0.158 -3.067 1.00 93.94 94 CYS A CA 1
ATOM 703 C C . C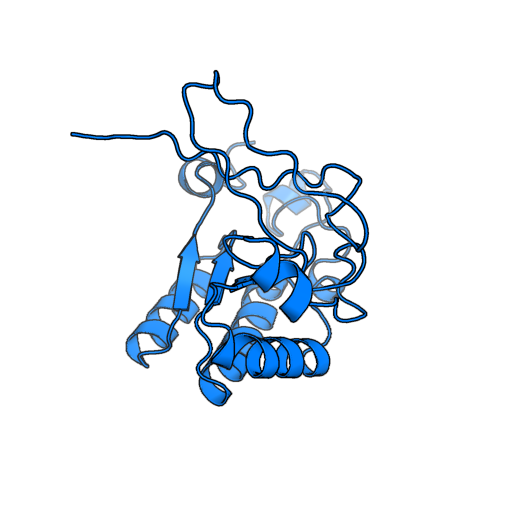YS A 1 94 ? 9.108 -0.414 -2.268 1.00 93.94 94 CYS A C 1
ATOM 705 O O . CYS A 1 94 ? 9.340 -0.018 -1.126 1.00 93.94 94 CYS A O 1
ATOM 707 N N . ASP A 1 95 ? 9.858 -1.318 -2.881 1.00 94.69 95 ASP A N 1
ATOM 708 C CA . ASP A 1 95 ? 11.137 -1.772 -2.364 1.00 94.69 95 ASP A CA 1
ATOM 709 C C . ASP A 1 95 ? 12.218 -0.749 -2.737 1.00 94.69 95 ASP A C 1
ATOM 711 O O . ASP A 1 95 ? 12.567 -0.579 -3.908 1.00 94.69 95 ASP A O 1
ATOM 715 N N . ARG A 1 96 ? 12.746 -0.045 -1.730 1.00 91.69 96 ARG A N 1
ATOM 716 C CA . ARG A 1 96 ? 13.774 0.984 -1.935 1.00 91.69 96 ARG A CA 1
ATOM 717 C C . ARG A 1 96 ? 15.133 0.406 -2.324 1.00 91.69 96 ARG A C 1
ATOM 719 O O . ARG A 1 96 ? 15.896 1.112 -2.974 1.00 91.69 96 ARG A O 1
ATOM 726 N N . ALA A 1 97 ? 15.437 -0.836 -1.948 1.00 93.38 97 ALA A N 1
ATOM 727 C CA . ALA A 1 97 ? 16.682 -1.483 -2.344 1.00 93.38 97 ALA A CA 1
ATOM 728 C C . ALA A 1 97 ? 16.658 -1.813 -3.842 1.00 93.38 97 ALA A C 1
ATOM 730 O O . ALA A 1 97 ? 17.642 -1.567 -4.534 1.00 93.38 97 ALA A O 1
ATOM 731 N N . LEU A 1 98 ? 15.511 -2.269 -4.358 1.00 93.75 98 LEU A N 1
ATOM 732 C CA . LEU A 1 98 ? 15.313 -2.478 -5.796 1.00 93.75 98 LEU A CA 1
ATOM 733 C C . LEU A 1 98 ? 15.172 -1.162 -6.572 1.00 93.75 98 LEU A C 1
ATOM 735 O O . LEU A 1 98 ? 15.652 -1.060 -7.697 1.00 93.75 98 LEU A O 1
ATOM 739 N N . ALA A 1 99 ? 14.508 -0.155 -6.000 1.00 92.88 99 ALA A N 1
ATOM 740 C CA . ALA A 1 99 ? 14.337 1.141 -6.657 1.00 92.88 99 ALA A CA 1
ATOM 741 C C . ALA A 1 99 ? 15.637 1.957 -6.738 1.00 92.88 99 ALA A C 1
ATOM 743 O O . ALA A 1 99 ? 15.788 2.771 -7.653 1.00 92.88 99 ALA A O 1
ATOM 744 N N . GLY A 1 100 ? 16.549 1.765 -5.778 1.00 91.50 100 GLY A N 1
ATOM 745 C CA . GLY A 1 100 ? 17.806 2.497 -5.672 1.00 91.50 100 GLY A CA 1
ATOM 746 C C . GLY A 1 100 ? 17.598 4.013 -5.680 1.00 91.50 100 GLY A C 1
ATOM 747 O O . GLY A 1 100 ? 16.702 4.544 -5.021 1.00 91.50 100 GLY A O 1
ATOM 748 N N . ASN A 1 101 ? 18.416 4.703 -6.476 1.00 91.50 101 ASN A N 1
ATOM 749 C CA . ASN A 1 101 ? 18.310 6.144 -6.724 1.00 91.50 101 ASN A CA 1
ATOM 750 C C . ASN A 1 101 ? 17.558 6.453 -8.031 1.00 91.50 101 ASN A C 1
ATOM 752 O O . ASN A 1 101 ? 17.832 7.462 -8.679 1.00 91.50 101 ASN A O 1
ATOM 756 N N . GLY A 1 102 ? 16.657 5.562 -8.459 1.00 88.75 102 GLY A N 1
ATOM 757 C CA . GLY A 1 102 ? 15.900 5.738 -9.692 1.00 88.75 102 GLY A CA 1
ATOM 758 C C . GLY A 1 102 ? 14.998 6.974 -9.650 1.00 88.75 102 GLY A C 1
ATOM 759 O O . GLY A 1 102 ? 14.307 7.225 -8.663 1.00 88.75 102 GLY A O 1
ATOM 760 N N . VAL A 1 103 ? 15.020 7.753 -10.731 1.00 91.75 103 VAL A N 1
ATOM 761 C CA . VAL A 1 103 ? 14.237 8.996 -10.888 1.00 91.75 103 VAL A CA 1
ATOM 762 C C . VAL A 1 103 ? 13.176 8.885 -11.980 1.00 91.75 103 VAL A C 1
ATOM 764 O O . VAL A 1 103 ? 12.237 9.675 -12.027 1.00 91.75 103 VAL A O 1
ATOM 767 N N . VAL A 1 104 ? 13.315 7.896 -12.859 1.00 92.50 104 VAL A N 1
ATOM 768 C CA . VAL A 1 104 ? 12.397 7.600 -13.960 1.00 92.50 104 VAL A CA 1
ATOM 769 C C . VAL A 1 104 ? 12.118 6.105 -13.970 1.00 92.50 104 VAL A C 1
ATOM 771 O O . VAL A 1 104 ? 12.909 5.328 -13.452 1.00 92.50 104 VAL A O 1
ATOM 774 N N . ARG A 1 105 ? 11.013 5.658 -14.565 1.00 92.62 105 ARG A N 1
ATOM 775 C CA . ARG A 1 105 ? 10.802 4.223 -14.793 1.00 92.62 105 ARG A CA 1
ATOM 776 C C . ARG A 1 105 ? 11.919 3.666 -15.681 1.00 92.62 105 ARG A C 1
ATOM 778 O O . ARG A 1 105 ? 12.228 4.248 -16.718 1.00 92.62 105 ARG A O 1
ATOM 785 N N . GLU A 1 106 ? 12.470 2.522 -15.291 1.00 93.44 106 GLU A N 1
ATOM 786 C CA . GLU A 1 106 ? 13.436 1.787 -16.105 1.00 93.44 106 GLU A CA 1
ATOM 787 C C . GLU A 1 106 ? 12.845 1.407 -17.475 1.00 93.44 106 GLU A C 1
ATOM 789 O O . GLU A 1 106 ? 11.738 0.870 -17.566 1.00 93.44 106 GLU A O 1
ATOM 794 N N . GLY A 1 107 ? 13.582 1.699 -18.548 1.00 91.50 107 GLY A N 1
ATOM 795 C CA . GLY A 1 107 ? 13.232 1.309 -19.910 1.00 91.50 107 GLY A CA 1
ATOM 796 C C . GLY A 1 107 ? 14.079 2.019 -20.966 1.00 91.50 107 GLY A C 1
ATOM 797 O O . GLY A 1 107 ? 15.050 2.706 -20.658 1.00 91.50 107 GLY A O 1
ATOM 798 N N . ALA A 1 108 ? 13.681 1.905 -22.235 1.00 92.44 108 ALA A N 1
ATOM 799 C CA . ALA A 1 108 ? 14.425 2.495 -23.352 1.00 92.44 108 ALA A CA 1
ATOM 800 C C . ALA A 1 108 ? 14.685 4.004 -23.172 1.00 92.44 108 ALA A C 1
ATOM 802 O O . ALA A 1 108 ? 15.786 4.477 -23.434 1.00 92.44 108 ALA A O 1
ATOM 803 N N . ASN A 1 109 ? 13.703 4.764 -22.676 1.00 91.38 109 ASN A N 1
ATOM 804 C CA . ASN A 1 109 ? 13.866 6.206 -22.483 1.00 91.38 109 ASN A CA 1
ATOM 805 C C . ASN A 1 109 ? 14.781 6.556 -21.302 1.00 91.38 109 ASN A C 1
ATOM 807 O O . ASN A 1 109 ? 15.558 7.496 -21.425 1.00 91.38 109 ASN A O 1
ATOM 811 N N . SER A 1 110 ? 14.778 5.788 -20.203 1.00 92.62 110 SER A N 1
ATOM 812 C CA . SER A 1 110 ? 15.730 6.032 -19.107 1.00 92.62 110 SER A CA 1
ATOM 813 C C . SER A 1 110 ? 17.169 5.846 -19.584 1.00 92.62 110 SER A C 1
ATOM 815 O O . SER A 1 110 ? 18.026 6.672 -19.286 1.00 92.62 110 SER A O 1
ATOM 817 N N . MET A 1 111 ? 17.408 4.824 -20.413 1.00 91.25 111 MET A N 1
ATOM 818 C CA . MET A 1 111 ? 18.710 4.584 -21.039 1.00 91.25 111 MET A CA 1
ATOM 819 C C . MET A 1 111 ? 19.089 5.697 -22.022 1.00 91.25 111 MET A C 1
ATOM 821 O O . MET A 1 111 ? 20.214 6.184 -21.981 1.00 91.25 111 MET A O 1
ATOM 825 N N . ARG A 1 112 ? 18.151 6.140 -22.873 1.00 92.31 112 ARG A N 1
ATOM 826 C CA . ARG A 1 112 ? 18.388 7.227 -23.843 1.00 92.31 112 ARG A CA 1
ATOM 827 C C . ARG A 1 112 ? 18.756 8.549 -23.172 1.00 92.31 112 ARG A C 1
ATOM 829 O O . ARG A 1 112 ? 19.597 9.267 -23.697 1.00 92.31 112 ARG A O 1
ATOM 836 N N . PHE A 1 113 ? 18.141 8.864 -22.033 1.00 91.56 113 PHE A N 1
ATOM 837 C CA . PHE A 1 113 ? 18.413 10.093 -21.284 1.00 91.56 113 PHE A CA 1
ATOM 838 C C . PHE A 1 113 ? 19.542 9.952 -20.251 1.00 91.56 113 PHE A C 1
ATOM 840 O O . PHE A 1 113 ? 19.886 10.934 -19.600 1.00 91.56 113 PHE A O 1
ATOM 847 N N . GLY A 1 114 ? 20.110 8.754 -20.070 1.00 92.62 114 GLY A N 1
ATOM 848 C CA . GLY A 1 114 ? 21.133 8.500 -19.050 1.00 92.62 114 GLY A CA 1
ATOM 849 C C . GLY A 1 114 ? 20.627 8.676 -17.612 1.00 92.62 114 GLY A C 1
ATOM 850 O O . GLY A 1 114 ? 21.414 8.955 -16.710 1.00 92.62 114 GLY A O 1
ATOM 851 N N . LEU A 1 115 ? 19.317 8.543 -17.391 1.00 93.31 115 LEU A N 1
ATOM 852 C CA . LEU A 1 115 ? 18.698 8.699 -16.077 1.00 93.31 115 LEU A CA 1
ATOM 853 C C . LEU A 1 115 ? 18.623 7.348 -15.351 1.00 93.31 115 LEU A C 1
ATOM 855 O O . LEU A 1 115 ? 18.277 6.339 -15.974 1.00 93.31 115 LEU A O 1
ATOM 859 N N . PRO A 1 116 ? 18.874 7.309 -14.030 1.00 94.00 116 PRO A N 1
ATOM 860 C CA . PRO A 1 116 ? 18.742 6.081 -13.258 1.00 94.00 116 PRO A CA 1
ATOM 861 C C . PRO A 1 116 ? 17.279 5.616 -13.252 1.00 94.00 116 PRO A C 1
ATOM 863 O O . PRO A 1 116 ? 16.366 6.368 -12.896 1.00 94.00 116 PRO A O 1
ATOM 866 N N . GLY A 1 117 ? 17.065 4.370 -13.674 1.00 93.12 117 GLY A N 1
ATOM 867 C CA . GLY A 1 117 ? 15.750 3.748 -13.791 1.00 93.12 117 GLY A CA 1
ATOM 868 C C . GLY A 1 117 ? 15.288 3.082 -12.494 1.00 93.12 117 GLY A C 1
ATOM 869 O O . GLY A 1 117 ? 16.075 2.444 -11.805 1.00 93.12 117 GLY A O 1
ATOM 870 N N . THR A 1 118 ? 14.000 3.187 -12.183 1.00 95.31 118 THR A N 1
ATOM 871 C CA . THR A 1 118 ? 13.317 2.386 -11.167 1.00 95.31 118 THR A CA 1
ATOM 872 C C . THR A 1 118 ? 12.646 1.193 -11.850 1.00 95.31 118 THR A C 1
ATOM 874 O O . THR A 1 118 ? 11.715 1.403 -12.646 1.00 95.31 118 THR A O 1
ATOM 877 N N . PRO A 1 119 ? 13.065 -0.046 -11.545 1.00 95.44 119 PRO A N 1
ATOM 878 C CA . PRO A 1 119 ? 12.464 -1.236 -12.127 1.00 95.44 119 PRO A CA 1
ATOM 879 C C . PRO A 1 119 ? 11.000 -1.382 -11.713 1.00 95.44 119 PRO A C 1
ATOM 881 O O . PRO A 1 119 ? 10.606 -1.047 -10.593 1.00 95.44 119 PRO A O 1
ATOM 884 N N . ALA A 1 120 ? 10.175 -1.967 -12.585 1.00 95.38 120 ALA A N 1
ATOM 885 C CA . ALA A 1 120 ? 8.793 -2.310 -12.235 1.00 95.38 120 ALA A CA 1
ATOM 886 C C . ALA A 1 120 ? 8.715 -3.292 -11.050 1.00 95.38 120 ALA A C 1
ATOM 888 O O . ALA A 1 120 ? 7.777 -3.208 -10.253 1.00 95.38 120 ALA A O 1
ATOM 889 N N . ILE A 1 121 ? 9.730 -4.156 -10.892 1.00 96.31 121 ILE A N 1
ATOM 890 C CA . ILE A 1 121 ? 9.796 -5.131 -9.797 1.00 96.31 121 ILE A CA 1
ATOM 891 C C . ILE A 1 121 ? 9.841 -4.476 -8.411 1.00 96.31 121 ILE A C 1
ATOM 893 O O . ILE A 1 121 ? 9.333 -5.063 -7.459 1.00 96.31 121 ILE A O 1
ATOM 897 N N . ALA A 1 122 ? 10.351 -3.243 -8.299 1.00 96.31 122 ALA A N 1
ATOM 898 C CA . ALA A 1 122 ? 10.385 -2.524 -7.029 1.00 96.31 122 ALA A CA 1
ATOM 899 C C . ALA A 1 122 ? 8.975 -2.285 -6.464 1.00 96.31 122 ALA A C 1
ATOM 901 O O . ALA A 1 122 ? 8.774 -2.358 -5.256 1.00 96.31 122 ALA A O 1
ATOM 902 N N . GLU A 1 123 ? 7.980 -2.041 -7.322 1.00 96.19 123 GLU A N 1
ATOM 903 C CA . GLU A 1 123 ? 6.580 -1.947 -6.891 1.00 96.19 123 GLU A CA 1
ATOM 904 C C . GLU A 1 123 ? 5.982 -3.342 -6.687 1.00 96.19 123 GLU A C 1
ATOM 906 O O . GLU A 1 123 ? 5.399 -3.622 -5.641 1.00 96.19 123 GLU A O 1
ATOM 911 N N . THR A 1 124 ? 6.120 -4.233 -7.673 1.00 97.31 124 THR A N 1
ATOM 912 C CA . THR A 1 124 ? 5.362 -5.492 -7.685 1.00 97.31 124 THR A CA 1
ATOM 913 C C . THR A 1 124 ? 5.820 -6.486 -6.623 1.00 97.31 124 THR A C 1
ATOM 915 O O . THR A 1 124 ? 4.979 -7.196 -6.080 1.00 97.31 124 THR A O 1
ATOM 918 N N . ALA A 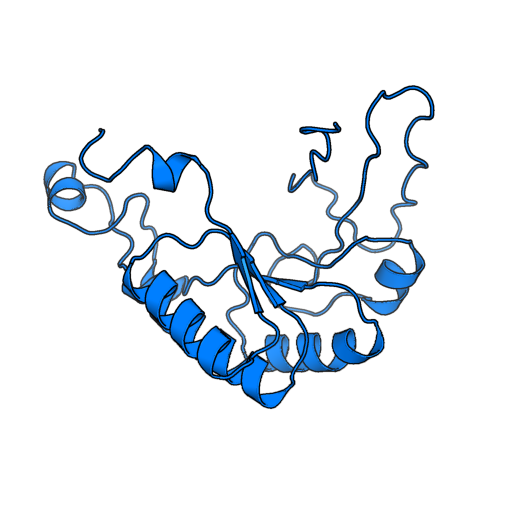1 125 ? 7.119 -6.546 -6.309 1.00 96.31 125 ALA A N 1
ATOM 919 C CA . ALA A 1 125 ? 7.639 -7.439 -5.273 1.00 96.31 125 ALA A CA 1
ATOM 920 C C . ALA A 1 125 ? 7.151 -7.013 -3.881 1.00 96.31 125 ALA A C 1
ATOM 922 O O . ALA A 1 125 ? 6.576 -7.820 -3.151 1.00 96.31 125 ALA A O 1
ATOM 923 N N . ALA A 1 126 ? 7.291 -5.722 -3.558 1.00 95.88 126 ALA A N 1
ATOM 924 C CA . ALA A 1 126 ? 6.784 -5.161 -2.310 1.00 95.88 126 ALA A CA 1
ATOM 925 C C . ALA A 1 126 ? 5.262 -5.321 -2.201 1.00 95.88 126 ALA A C 1
ATOM 927 O O . ALA A 1 126 ? 4.753 -5.690 -1.145 1.00 95.88 126 ALA A O 1
ATOM 928 N N . LEU A 1 127 ? 4.533 -5.089 -3.297 1.00 97.06 127 LEU A N 1
ATOM 929 C CA . LEU A 1 127 ? 3.084 -5.248 -3.343 1.00 97.06 127 LEU A CA 1
ATOM 930 C C . LEU A 1 127 ? 2.653 -6.697 -3.095 1.00 97.06 127 LEU A C 1
ATOM 932 O O . LEU A 1 127 ? 1.730 -6.921 -2.321 1.00 97.06 127 LEU A O 1
ATOM 936 N N . ALA A 1 128 ? 3.310 -7.675 -3.719 1.00 96.69 128 ALA A N 1
ATOM 937 C CA . ALA A 1 128 ? 2.992 -9.083 -3.504 1.00 96.69 128 ALA A CA 1
ATOM 938 C C . ALA A 1 128 ? 3.181 -9.482 -2.031 1.00 96.69 128 ALA A C 1
ATOM 940 O O . ALA A 1 128 ? 2.272 -10.051 -1.434 1.00 96.69 128 ALA A O 1
ATOM 941 N N . ALA A 1 129 ? 4.305 -9.103 -1.419 1.00 95.81 129 ALA A N 1
ATOM 942 C CA . ALA A 1 129 ? 4.559 -9.370 -0.004 1.00 95.81 129 ALA A CA 1
ATOM 943 C C . ALA A 1 129 ? 3.546 -8.667 0.922 1.00 95.81 129 ALA A C 1
ATOM 945 O O . ALA A 1 129 ? 3.024 -9.280 1.851 1.00 95.81 129 ALA A O 1
ATOM 946 N N . LEU A 1 130 ? 3.204 -7.404 0.631 1.00 95.88 130 LEU A N 1
ATOM 947 C CA . LEU A 1 130 ? 2.166 -6.655 1.349 1.00 95.88 130 LEU A CA 1
ATOM 948 C C . LEU A 1 130 ? 0.815 -7.379 1.316 1.00 95.88 130 LEU A C 1
ATOM 950 O O . LEU A 1 130 ? 0.151 -7.483 2.346 1.00 95.88 130 LEU A O 1
ATOM 954 N N . LEU A 1 131 ? 0.410 -7.879 0.147 1.00 96.56 131 LEU A N 1
ATOM 955 C CA . LEU A 1 131 ? -0.860 -8.583 -0.026 1.00 96.56 131 LEU A CA 1
ATOM 956 C C . LEU A 1 131 ? -0.922 -9.877 0.788 1.00 96.56 131 LEU A C 1
ATOM 958 O O . LEU A 1 131 ? -1.973 -10.167 1.351 1.00 96.56 131 LEU A O 1
ATOM 962 N N . GLU A 1 132 ? 0.181 -10.615 0.899 1.00 95.88 132 GLU A N 1
ATOM 963 C CA . GLU A 1 132 ? 0.231 -11.825 1.727 1.00 95.88 132 GLU A CA 1
ATOM 964 C C . GLU A 1 132 ? 0.140 -11.500 3.225 1.00 95.88 132 GLU A C 1
ATOM 966 O O . GLU A 1 132 ? -0.610 -12.152 3.947 1.00 95.88 132 GLU A O 1
ATOM 971 N N . CYS A 1 133 ? 0.783 -10.424 3.696 1.00 94.69 133 CYS A N 1
ATOM 972 C CA . CYS A 1 133 ? 0.589 -9.960 5.076 1.00 94.69 133 CYS A CA 1
ATOM 973 C C . CYS A 1 133 ? -0.864 -9.536 5.354 1.00 94.69 133 CYS A C 1
ATOM 975 O O . CYS A 1 133 ? -1.399 -9.806 6.427 1.00 94.69 133 CYS A O 1
ATOM 977 N N . ILE A 1 134 ? -1.513 -8.868 4.395 1.00 95.12 134 ILE A N 1
ATOM 978 C CA . ILE A 1 134 ? -2.918 -8.456 4.525 1.00 95.12 134 ILE A CA 1
ATOM 979 C C . ILE A 1 134 ? -3.848 -9.674 4.504 1.00 95.12 134 ILE A C 1
ATOM 981 O O . ILE A 1 134 ? -4.844 -9.675 5.223 1.00 95.12 134 ILE A O 1
ATOM 985 N N . ALA A 1 135 ? -3.535 -10.700 3.709 1.00 95.19 135 ALA A N 1
ATOM 986 C CA . ALA A 1 135 ? -4.294 -11.948 3.678 1.00 95.19 135 ALA A CA 1
ATOM 987 C C . ALA A 1 135 ? -4.270 -12.672 5.033 1.00 95.19 135 ALA A C 1
ATOM 989 O O . ALA A 1 135 ? -5.306 -13.180 5.452 1.00 95.19 135 ALA A O 1
ATOM 990 N N . ASP A 1 136 ? -3.114 -12.687 5.706 1.00 94.62 136 ASP A N 1
ATOM 991 C CA . ASP A 1 136 ? -2.922 -13.343 7.010 1.00 94.62 136 ASP A CA 1
ATOM 992 C C . ASP A 1 136 ? -3.713 -12.646 8.132 1.00 94.62 136 ASP A C 1
ATOM 994 O O . ASP A 1 136 ? -4.350 -13.297 8.954 1.00 94.62 136 ASP A O 1
ATOM 998 N N . ILE A 1 137 ? -3.711 -11.307 8.152 1.00 93.69 137 ILE A N 1
ATOM 999 C CA . ILE A 1 137 ? -4.247 -10.519 9.279 1.00 93.69 137 ILE A CA 1
ATOM 1000 C C . ILE A 1 137 ? -5.695 -10.065 9.034 1.00 93.69 137 ILE A C 1
ATOM 1002 O O . ILE A 1 137 ? -6.491 -9.947 9.965 1.00 93.69 137 ILE A O 1
ATOM 1006 N N . GLY A 1 138 ? -6.056 -9.779 7.781 1.00 91.94 138 GLY A N 1
ATOM 1007 C CA . GLY A 1 138 ? -7.394 -9.318 7.407 1.00 91.94 138 GLY A CA 1
ATOM 1008 C C . GLY A 1 138 ? -7.697 -7.852 7.742 1.00 91.94 138 GLY A C 1
ATOM 1009 O O . GLY A 1 138 ? -8.858 -7.445 7.702 1.00 91.94 138 GLY A O 1
ATOM 1010 N N . THR A 1 139 ? -6.691 -7.031 8.059 1.00 93.69 139 THR A N 1
ATOM 1011 C CA . THR A 1 139 ? -6.890 -5.591 8.301 1.00 93.69 139 THR A CA 1
ATOM 1012 C C . THR A 1 139 ? -7.145 -4.845 6.984 1.00 93.69 139 THR A C 1
ATOM 1014 O O . THR A 1 139 ? -6.400 -5.049 6.021 1.00 93.69 139 THR A O 1
ATOM 1017 N N . PRO A 1 140 ? -8.155 -3.953 6.904 1.00 94.12 140 PRO A N 1
ATOM 1018 C CA . PRO A 1 140 ? -8.413 -3.184 5.693 1.00 94.12 140 PRO A CA 1
ATOM 1019 C C . PRO A 1 140 ? -7.279 -2.219 5.333 1.00 94.12 140 PRO A C 1
ATOM 1021 O O . PRO A 1 140 ? -6.909 -1.349 6.124 1.00 94.12 140 PRO A O 1
ATOM 1024 N N . VAL A 1 141 ? -6.769 -2.326 4.103 1.00 95.81 141 VAL A N 1
ATOM 1025 C CA . VAL A 1 141 ? -5.645 -1.508 3.619 1.00 95.81 141 VAL A CA 1
ATOM 1026 C C . VAL A 1 141 ? -5.964 -0.840 2.282 1.00 95.81 141 VAL A C 1
ATOM 1028 O O . VAL A 1 141 ? -6.522 -1.435 1.360 1.00 95.81 141 VAL A O 1
ATOM 1031 N N . HIS A 1 142 ? -5.567 0.422 2.158 1.00 96.62 142 HIS A N 1
ATOM 1032 C CA . HIS A 1 142 ? -5.573 1.188 0.924 1.00 96.62 142 HIS A CA 1
ATOM 1033 C C . HIS A 1 142 ? -4.167 1.254 0.320 1.00 96.62 142 HIS A C 1
ATOM 1035 O O . HIS A 1 142 ? -3.241 1.801 0.913 1.00 96.62 142 HIS A O 1
ATOM 1041 N N . LEU A 1 143 ? -4.005 0.732 -0.888 1.00 96.38 143 LEU A N 1
ATOM 1042 C CA . LEU A 1 143 ? -2.748 0.744 -1.625 1.00 96.38 143 LEU A CA 1
ATOM 1043 C C . LEU A 1 143 ? -2.661 2.006 -2.487 1.00 96.38 143 LEU A C 1
ATOM 1045 O O . LEU A 1 143 ? -3.429 2.196 -3.431 1.00 96.38 143 LEU A O 1
ATOM 1049 N N . MET A 1 144 ? -1.724 2.885 -2.156 1.00 94.94 144 MET A N 1
ATOM 1050 C CA . MET A 1 144 ? -1.527 4.155 -2.844 1.00 94.94 144 MET A CA 1
ATOM 1051 C C . MET A 1 144 ? -0.552 4.029 -4.014 1.00 94.94 144 MET A C 1
ATOM 1053 O O . MET A 1 144 ? 0.414 3.270 -3.950 1.00 94.94 144 MET A O 1
ATOM 1057 N N . ARG A 1 145 ? -0.722 4.911 -5.007 1.00 93.06 145 ARG A N 1
ATOM 1058 C CA . ARG A 1 145 ? 0.270 5.196 -6.063 1.00 93.06 145 ARG A CA 1
ATOM 1059 C C . ARG A 1 145 ? 0.614 4.005 -6.958 1.00 93.06 145 ARG A C 1
ATOM 1061 O O . ARG A 1 145 ? 1.740 3.903 -7.430 1.00 93.06 145 ARG A O 1
ATOM 1068 N N . ILE A 1 146 ? -0.361 3.144 -7.235 1.00 96.19 146 ILE A N 1
ATOM 1069 C CA . ILE A 1 146 ? -0.153 2.011 -8.140 1.00 96.19 146 ILE A CA 1
ATOM 1070 C C . ILE A 1 146 ? 0.173 2.520 -9.539 1.00 96.19 146 ILE A C 1
ATOM 1072 O O . ILE A 1 146 ? -0.552 3.356 -10.089 1.00 96.19 146 ILE A O 1
ATOM 1076 N N . SER A 1 147 ? 1.272 2.018 -10.096 1.00 94.44 147 SER A N 1
ATOM 10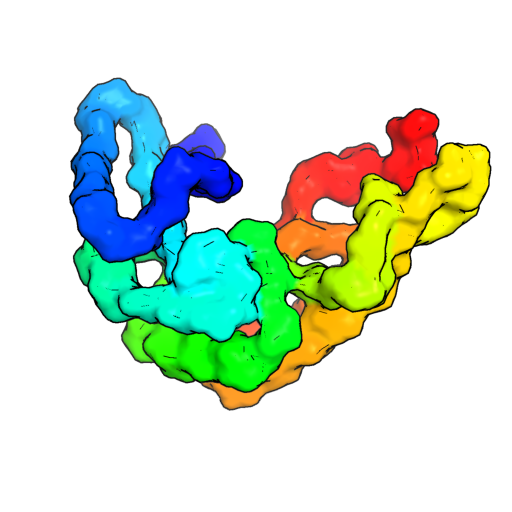77 C CA . SER A 1 147 ? 1.858 2.551 -11.321 1.00 94.44 147 SER A CA 1
ATOM 1078 C C . SER A 1 147 ? 2.140 1.505 -12.393 1.00 94.44 147 SER A C 1
ATOM 1080 O O . SER A 1 147 ? 2.411 1.875 -13.536 1.00 94.44 147 SER A O 1
ATOM 1082 N N . THR A 1 148 ? 2.137 0.220 -12.041 1.00 95.25 148 THR A N 1
ATOM 1083 C CA . THR A 1 148 ? 2.469 -0.881 -12.952 1.00 95.25 148 THR A CA 1
ATOM 1084 C C . THR A 1 148 ? 1.232 -1.662 -13.384 1.00 95.25 148 THR A C 1
ATOM 1086 O O . THR A 1 148 ? 0.315 -1.895 -12.594 1.00 95.25 148 THR A O 1
ATOM 1089 N N . ALA A 1 149 ? 1.237 -2.146 -14.632 1.00 95.19 149 ALA A N 1
ATOM 1090 C CA . ALA A 1 149 ? 0.209 -3.066 -15.123 1.00 95.19 149 ALA A CA 1
ATOM 1091 C C . ALA A 1 149 ? 0.151 -4.332 -14.256 1.00 95.19 149 ALA A C 1
ATOM 1093 O O . ALA A 1 149 ? -0.912 -4.698 -13.761 1.00 95.19 149 ALA A O 1
ATOM 1094 N N . ARG A 1 150 ? 1.314 -4.932 -13.964 1.00 96.88 150 ARG A N 1
ATOM 1095 C CA . ARG A 1 150 ? 1.402 -6.108 -13.093 1.00 96.88 150 ARG A CA 1
ATOM 1096 C C . ARG A 1 150 ? 0.896 -5.834 -11.672 1.00 96.88 150 ARG A C 1
ATOM 1098 O O . ARG A 1 150 ? 0.260 -6.698 -11.080 1.00 96.88 150 ARG A O 1
ATOM 1105 N N . GLY A 1 151 ? 1.115 -4.637 -11.130 1.00 97.06 151 GLY A N 1
ATOM 1106 C CA . GLY A 1 151 ? 0.551 -4.238 -9.841 1.00 97.06 151 GLY A CA 1
ATOM 1107 C C . GLY A 1 151 ? -0.979 -4.207 -9.852 1.00 97.06 151 GLY A C 1
ATOM 1108 O O . GLY A 1 151 ? -1.614 -4.713 -8.927 1.00 97.06 151 GLY A O 1
ATOM 1109 N N . ALA A 1 152 ? -1.586 -3.698 -10.927 1.00 97.25 152 ALA A N 1
ATOM 1110 C CA . ALA A 1 152 ? -3.038 -3.734 -11.100 1.00 97.25 152 ALA A CA 1
ATOM 1111 C C . ALA A 1 152 ? -3.582 -5.172 -11.200 1.00 97.25 152 ALA A C 1
ATOM 1113 O O . ALA A 1 152 ? -4.643 -5.464 -10.645 1.00 97.25 152 ALA A O 1
ATOM 1114 N N . GLU A 1 153 ? -2.851 -6.082 -11.852 1.00 98.00 153 GLU A N 1
ATOM 1115 C CA . GLU A 1 153 ? -3.193 -7.510 -11.888 1.00 98.00 153 GLU A CA 1
ATOM 1116 C C . GLU A 1 153 ? -3.161 -8.136 -10.491 1.00 98.00 153 GLU A C 1
ATOM 1118 O O . GLU A 1 153 ? -4.145 -8.746 -10.085 1.00 98.00 153 GLU A O 1
ATOM 1123 N N . LEU A 1 154 ? -2.094 -7.906 -9.717 1.00 97.94 154 LEU A N 1
ATOM 1124 C CA . LEU A 1 154 ? -1.978 -8.403 -8.340 1.00 97.94 154 LEU A CA 1
ATOM 1125 C C . LEU A 1 154 ? -3.144 -7.934 -7.459 1.00 97.94 154 LEU A C 1
ATOM 1127 O O . LEU A 1 154 ? -3.694 -8.708 -6.677 1.00 97.94 154 LEU A O 1
ATOM 1131 N N . ILE A 1 155 ? -3.559 -6.674 -7.608 1.00 97.62 155 ILE A N 1
ATOM 1132 C CA . ILE A 1 155 ? -4.707 -6.119 -6.879 1.00 97.62 155 ILE A CA 1
ATOM 1133 C C . ILE A 1 155 ? -6.016 -6.766 -7.324 1.00 97.62 155 ILE A C 1
ATOM 1135 O O . ILE A 1 155 ? -6.875 -7.044 -6.486 1.00 97.62 155 ILE A O 1
ATOM 1139 N N . ARG A 1 156 ? -6.198 -7.001 -8.626 1.00 97.88 156 ARG A N 1
ATOM 1140 C CA . ARG A 1 156 ? -7.384 -7.686 -9.154 1.00 97.88 156 ARG A CA 1
ATOM 1141 C C . ARG A 1 156 ? -7.483 -9.103 -8.592 1.00 97.88 156 ARG A C 1
ATOM 1143 O O . ARG A 1 156 ? -8.549 -9.481 -8.112 1.00 97.88 156 ARG A O 1
ATOM 1150 N N . ASP A 1 157 ? -6.378 -9.837 -8.579 1.00 97.75 157 ASP A N 1
ATOM 1151 C CA . ASP A 1 157 ? -6.321 -11.208 -8.069 1.00 97.75 157 ASP A CA 1
ATOM 1152 C C . ASP A 1 157 ? -6.571 -11.243 -6.549 1.00 97.75 157 ASP A C 1
ATOM 1154 O O . ASP A 1 157 ? -7.341 -12.061 -6.045 1.00 97.75 157 ASP A O 1
ATOM 1158 N N . ALA A 1 158 ? -6.003 -10.296 -5.798 1.00 97.19 158 ALA A N 1
ATOM 1159 C CA . ALA A 1 158 ? -6.274 -10.137 -4.370 1.00 97.19 158 ALA A CA 1
ATOM 1160 C C . ALA A 1 158 ? -7.743 -9.782 -4.068 1.00 97.19 158 ALA A C 1
ATOM 1162 O O . ALA A 1 158 ? -8.329 -10.323 -3.130 1.00 97.19 158 ALA A O 1
ATOM 1163 N N . LYS A 1 159 ? -8.378 -8.933 -4.884 1.00 97.06 159 LYS A N 1
ATOM 1164 C CA . LYS A 1 159 ? -9.819 -8.654 -4.768 1.00 97.06 159 LYS A CA 1
ATOM 1165 C C . LYS A 1 159 ? -10.674 -9.880 -5.090 1.00 97.06 159 LYS A C 1
ATOM 1167 O O . LYS A 1 159 ? -11.676 -10.096 -4.416 1.00 97.06 159 LYS A O 1
ATOM 1172 N N . ALA A 1 160 ? -10.278 -10.705 -6.062 1.00 97.56 160 ALA A N 1
ATOM 1173 C CA . ALA A 1 160 ? -10.960 -11.967 -6.361 1.00 97.56 160 ALA A CA 1
ATOM 1174 C C . ALA A 1 160 ? -10.894 -12.951 -5.177 1.00 97.56 160 ALA A C 1
ATOM 1176 O O . ALA A 1 160 ? -11.878 -13.623 -4.872 1.00 97.56 160 ALA A O 1
ATOM 1177 N N . ARG A 1 161 ? -9.776 -12.948 -4.438 1.00 96.25 161 ARG A N 1
ATOM 1178 C CA . ARG A 1 161 ? -9.611 -13.646 -3.150 1.00 96.25 161 ARG A CA 1
ATOM 1179 C C . ARG A 1 161 ? -10.376 -13.006 -1.976 1.00 96.25 161 ARG A C 1
ATOM 1181 O O . ARG A 1 161 ? -10.297 -13.516 -0.865 1.00 96.25 161 ARG A O 1
ATOM 1188 N N . ARG A 1 162 ? -11.129 -11.921 -2.201 1.00 96.31 162 ARG A N 1
ATOM 1189 C CA . ARG A 1 162 ? -11.897 -11.164 -1.190 1.00 96.31 162 ARG A CA 1
ATOM 1190 C C . ARG A 1 162 ? -11.048 -10.534 -0.079 1.00 96.31 162 ARG A C 1
ATOM 1192 O O . ARG A 1 162 ? -11.554 -10.306 1.017 1.00 96.31 162 ARG A O 1
ATOM 1199 N N . LEU A 1 163 ? -9.783 -10.208 -0.355 1.00 95.94 163 LEU A N 1
ATOM 1200 C CA . LEU A 1 163 ? -8.978 -9.437 0.595 1.00 95.94 163 LEU A CA 1
ATOM 1201 C C . LEU A 1 163 ? -9.599 -8.041 0.808 1.00 95.94 163 LEU A C 1
ATOM 1203 O O . LEU A 1 163 ? -10.096 -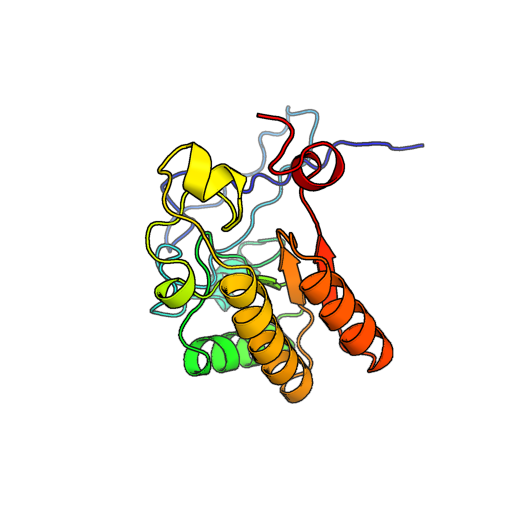7.446 -0.157 1.00 95.94 163 LEU A O 1
ATOM 1207 N N . PRO A 1 164 ? -9.529 -7.475 2.029 1.00 94.69 164 PRO A N 1
ATOM 1208 C CA . PRO A 1 164 ? -10.101 -6.171 2.362 1.00 94.69 164 PRO A CA 1
ATOM 1209 C C . PRO A 1 164 ? -9.214 -5.021 1.856 1.00 94.69 164 PRO A C 1
ATOM 1211 O O . PRO A 1 164 ? -8.736 -4.183 2.618 1.00 94.69 164 PRO A O 1
ATOM 1214 N N . ILE A 1 165 ? -8.966 -4.980 0.547 1.00 96.81 165 ILE A N 1
ATOM 1215 C CA . ILE A 1 165 ? -8.063 -4.011 -0.073 1.00 96.81 165 ILE A CA 1
ATOM 1216 C C . ILE A 1 165 ? -8.784 -3.023 -0.982 1.00 96.81 165 ILE A C 1
ATOM 1218 O O . ILE A 1 165 ? -9.699 -3.344 -1.745 1.00 96.81 165 ILE A O 1
ATOM 1222 N N . THR A 1 166 ? -8.282 -1.797 -0.974 1.00 96.94 166 THR A N 1
ATOM 1223 C CA . THR A 1 166 ? -8.609 -0.770 -1.965 1.00 96.94 166 THR A CA 1
ATOM 1224 C C . THR A 1 166 ? -7.321 -0.252 -2.593 1.00 96.94 166 THR A C 1
ATOM 1226 O O . THR A 1 166 ? -6.239 -0.480 -2.062 1.00 96.94 166 THR A O 1
ATOM 1229 N N . ALA A 1 167 ? -7.408 0.412 -3.744 1.00 96.75 167 ALA A N 1
ATOM 1230 C CA . ALA A 1 167 ? -6.230 0.936 -4.426 1.00 96.75 167 ALA A CA 1
ATOM 1231 C C . ALA A 1 167 ? -6.522 2.275 -5.099 1.00 96.75 167 ALA A C 1
ATOM 1233 O O . ALA A 1 167 ? -7.660 2.526 -5.503 1.00 96.75 167 ALA A O 1
ATOM 1234 N N . SER A 1 168 ? -5.499 3.115 -5.231 1.00 95.94 168 SER A N 1
ATOM 1235 C CA . SER A 1 168 ? -5.549 4.375 -5.971 1.00 95.94 168 SER A CA 1
ATOM 1236 C C . SER A 1 168 ? -4.329 4.552 -6.872 1.00 95.94 168 SER A C 1
ATOM 1238 O O . SER A 1 168 ? -3.241 4.031 -6.613 1.00 95.94 168 SER A O 1
ATOM 1240 N N . THR A 1 169 ? -4.518 5.329 -7.935 1.00 95.38 169 THR A N 1
ATOM 1241 C CA . THR A 1 169 ? -3.456 5.767 -8.840 1.00 95.38 169 THR A CA 1
ATOM 1242 C C . THR A 1 169 ? -3.562 7.283 -9.033 1.00 95.38 169 THR A C 1
ATOM 1244 O O . THR A 1 169 ? -4.680 7.809 -9.084 1.00 95.38 169 THR A O 1
ATOM 1247 N N . PRO A 1 170 ? -2.442 8.024 -9.067 1.00 93.06 170 PRO A N 1
ATOM 1248 C CA . PRO A 1 170 ? -2.469 9.451 -9.348 1.00 93.06 170 PRO A CA 1
ATOM 1249 C C . PRO A 1 170 ? -2.883 9.698 -10.802 1.00 93.06 170 PRO A C 1
ATOM 1251 O O . PRO A 1 170 ? -2.498 8.968 -11.710 1.00 93.06 170 PRO A O 1
ATOM 1254 N N . TRP A 1 171 ? -3.606 10.791 -11.035 1.00 93.75 171 TRP A N 1
ATOM 1255 C CA . TRP A 1 171 ? -4.083 11.178 -12.366 1.00 93.75 171 TRP A CA 1
ATOM 1256 C C . TRP A 1 171 ? -2.955 11.294 -13.406 1.00 93.75 171 TRP A C 1
ATOM 1258 O O . TRP A 1 171 ? -3.153 10.946 -14.565 1.00 93.75 171 TRP A O 1
ATOM 1268 N N . MET A 1 172 ? -1.746 11.695 -12.996 1.00 93.19 172 MET A N 1
ATOM 1269 C CA . MET A 1 172 ? -0.585 11.767 -13.891 1.00 93.19 172 MET A CA 1
ATOM 1270 C C . MET A 1 172 ? -0.214 10.408 -14.496 1.00 93.19 172 MET A C 1
ATOM 1272 O O . MET A 1 172 ? 0.190 10.365 -15.647 1.00 93.19 172 MET A O 1
ATOM 1276 N N . HIS A 1 173 ? -0.402 9.298 -13.775 1.00 91.62 173 HIS A N 1
ATOM 1277 C CA . HIS A 1 173 ? -0.127 7.955 -14.301 1.00 91.62 173 HIS A CA 1
ATOM 1278 C C . HIS A 1 173 ? -1.191 7.469 -15.296 1.00 91.62 173 HIS A C 1
ATOM 1280 O O . HIS A 1 173 ? -0.966 6.486 -15.995 1.00 91.62 173 HIS A O 1
ATOM 1286 N N . LEU A 1 174 ? -2.347 8.138 -15.351 1.00 92.00 174 LEU A N 1
ATOM 1287 C CA . LEU A 1 174 ? -3.390 7.865 -16.340 1.00 92.00 174 LEU A CA 1
ATOM 1288 C C . LEU A 1 174 ? -3.181 8.665 -17.628 1.00 92.00 174 LEU A C 1
ATOM 1290 O O . LEU A 1 174 ? -3.547 8.193 -18.699 1.00 92.00 174 LEU A O 1
ATOM 1294 N N . LEU A 1 175 ? -2.623 9.875 -17.519 1.00 94.12 175 LEU A N 1
ATOM 1295 C CA . LEU A 1 175 ? -2.444 10.783 -18.655 1.00 94.12 175 LEU A CA 1
ATOM 1296 C C . LEU A 1 175 ? -1.061 10.683 -19.300 1.00 94.12 175 LEU A C 1
ATOM 1298 O O . LEU A 1 175 ? -0.941 10.885 -20.505 1.00 94.12 175 LEU A O 1
ATOM 1302 N N . LEU A 1 176 ? -0.023 10.413 -18.508 1.00 92.44 176 LEU A N 1
ATOM 1303 C CA . LEU A 1 176 ? 1.368 10.453 -18.944 1.00 92.44 176 LEU A CA 1
ATOM 1304 C C . LEU A 1 176 ? 2.004 9.071 -18.865 1.00 92.44 176 LEU A C 1
ATOM 1306 O O . LEU A 1 176 ? 1.691 8.252 -17.999 1.00 92.44 176 LEU A O 1
ATOM 1310 N N . ASN A 1 177 ? 2.961 8.842 -19.756 1.00 90.81 177 ASN A N 1
ATOM 1311 C CA . ASN A 1 177 ? 3.822 7.672 -19.731 1.00 90.81 177 ASN A CA 1
ATOM 1312 C C . ASN A 1 177 ? 5.284 8.086 -19.956 1.00 90.81 177 ASN A C 1
ATOM 1314 O O . ASN A 1 177 ? 5.606 9.260 -20.123 1.00 90.81 177 ASN A O 1
ATOM 1318 N N . THR A 1 178 ? 6.191 7.112 -19.963 1.00 87.25 178 THR A N 1
ATOM 1319 C CA . THR A 1 178 ? 7.632 7.351 -20.131 1.00 87.25 178 THR A CA 1
ATOM 1320 C C . THR A 1 178 ? 8.022 7.937 -21.487 1.00 87.25 178 THR A C 1
ATOM 1322 O O . THR A 1 178 ? 9.168 8.349 -21.645 1.00 87.25 178 THR A O 1
ATOM 1325 N N . GLN A 1 179 ? 7.127 7.932 -22.475 1.00 86.12 179 GLN A N 1
ATOM 1326 C CA . GLN A 1 179 ? 7.332 8.490 -23.814 1.00 86.12 179 GLN A CA 1
ATOM 1327 C C . GLN A 1 179 ? 6.824 9.929 -23.936 1.00 86.12 179 GLN A C 1
ATOM 1329 O O . GLN A 1 179 ? 7.156 10.591 -24.909 1.00 86.12 179 GLN A O 1
ATOM 1334 N N . SER A 1 180 ? 6.044 10.420 -22.969 1.00 80.31 180 SER A N 1
ATOM 1335 C CA . SER A 1 180 ? 5.469 11.772 -22.963 1.00 80.31 180 SER A CA 1
ATOM 1336 C C . SER A 1 180 ? 6.450 12.857 -22.483 1.00 80.31 180 SER A C 1
ATOM 1338 O O . SER A 1 180 ? 6.002 13.885 -21.977 1.00 80.31 180 SER A O 1
ATOM 1340 N N . VAL A 1 181 ? 7.760 12.598 -22.583 1.00 63.56 181 VAL A N 1
ATOM 1341 C CA . VAL A 1 181 ? 8.854 13.495 -22.167 1.00 63.56 181 VAL A CA 1
ATOM 1342 C C . VAL A 1 181 ? 9.356 14.289 -23.361 1.00 63.56 181 VAL A C 1
ATOM 1344 O O . VAL A 1 181 ? 9.621 13.647 -24.402 1.00 63.56 181 VAL A O 1
#

Foldseek 3Di:
DDDDDDPADPDPPPVQPAPDDQPDDPPPPDPGDYAAEHEQADSLPLPHGGPVVVVLVSHHQAYEGPDANPDVVSVLVSQQVCQVSLHEYEHEAFQCVQQPPAPAADDPLCVVVVGRHRYPCRRLVSLLSVLVSQVVRLRAYEYEADQDPNSVVSVVVSVVVVRNYHYDHDPCSVVDDSVND

pLDDT: mean 83.37, std 20.24, range [23.59, 98.0]

Secondary structure (DSSP, 8-state):
-------------SSPS-TT---PPP-TT-SS-----B-SBGGG-SSSB--HHHHHHTT-S-EE-SS----HHHHHHHHHHHTTTT--EEEE---HHHHTT--EESSHHHHHHTPPEE-HHHHHHHHHHHHHHHHHH---EEEE----HHHHHHHHHHHHTT-SEEE---HHHHH--TT--

Sequence (181 aa):
MSIFCQIRTLRSTTPLLSLGCKLHPPLLSAPASLAYWGALTLEAKGQHMTELAELAAAGVVGFSDGQPIANFALLRRLLEYLQPVGKPIALYACDRALAGNGVVREGANSMRFGLPGTPAIAETAALAALLECIADIGTPVHLMRISTARGAELIRDAKARRLPITASTPWMHLLLNTQSV